Protein AF-A0A524NSP4-F1 (afdb_monomer_lite)

Sequence (119 aa):
NDGMTRLFDLTDPHHPKLVLEERIGPQVNMVSQSWDGKRVYFTSSLLANWDKTESDDGPVQFFKAYDWDGKTLVPRLTIDFLAEGLGAPHQMRFGARSLYAATEPVVEDAEDARVAVGH

Foldseek 3Di:
DCQKDWDWDVPPVVDTHTQDIDRNWNAWDDWDADPVRFKIKTFGDDDVVPFDPDDPTDASTKIWMFTDPPRDTHGDDIDRCVVVVNPHDDDDDPPDCVNCVVPDDDDPDPPPPPPPDDD

pLDDT: mean 86.25, std 18.56, range [36.47, 98.38]

Structure (mmCIF, N/CA/C/O backbone):
data_AF-A0A524NSP4-F1
#
_entry.id   AF-A0A524NSP4-F1
#
loop_
_atom_site.group_PDB
_atom_site.id
_atom_site.type_symbol
_atom_site.label_atom_id
_atom_site.label_alt_id
_atom_site.label_comp_id
_atom_site.label_asym_id
_atom_site.label_entity_id
_atom_site.label_seq_id
_atom_site.pdbx_PDB_ins_code
_atom_site.Cartn_x
_atom_site.Cartn_y
_atom_site.Cartn_z
_atom_site.occupancy
_atom_site.B_iso_or_equiv
_atom_site.auth_seq_id
_atom_site.auth_comp_id
_atom_site.auth_asym_id
_atom_site.auth_atom_id
_atom_site.pdbx_PDB_model_num
ATOM 1 N N . ASN A 1 1 ? -7.084 9.967 0.020 1.00 83.38 1 ASN A N 1
ATOM 2 C CA . ASN A 1 1 ? -6.609 9.441 -1.284 1.00 83.38 1 ASN A CA 1
ATOM 3 C C . ASN A 1 1 ? -7.661 8.480 -1.857 1.00 83.38 1 ASN A C 1
ATOM 5 O O . ASN A 1 1 ? -8.686 8.275 -1.204 1.00 83.38 1 ASN A O 1
ATOM 9 N N . ASP A 1 2 ? -7.446 7.974 -3.076 1.00 92.88 2 ASP A N 1
ATOM 10 C CA . ASP A 1 2 ? -8.347 7.069 -3.821 1.00 92.88 2 ASP A CA 1
ATOM 11 C C . ASP A 1 2 ? -8.241 5.593 -3.379 1.00 92.88 2 ASP A C 1
ATOM 13 O O . ASP A 1 2 ? -9.091 4.779 -3.735 1.00 92.88 2 ASP A O 1
ATOM 17 N N . GLY A 1 3 ? -7.226 5.252 -2.577 1.00 95.31 3 GLY A N 1
ATOM 18 C CA . GLY A 1 3 ? -6.988 3.887 -2.107 1.00 95.31 3 GLY A CA 1
ATOM 19 C C . GLY A 1 3 ? -6.408 2.949 -3.171 1.00 95.31 3 GLY A C 1
ATOM 20 O O . GLY A 1 3 ? -6.376 1.733 -2.962 1.00 95.31 3 GLY A O 1
ATOM 21 N N . MET A 1 4 ? -5.961 3.500 -4.302 1.00 97.31 4 MET A N 1
ATOM 22 C CA . MET A 1 4 ? -5.411 2.741 -5.421 1.00 97.31 4 MET A CA 1
ATOM 23 C C . MET A 1 4 ? -3.903 2.553 -5.277 1.00 97.31 4 MET A C 1
ATOM 25 O O . MET A 1 4 ? -3.178 3.446 -4.843 1.00 97.31 4 MET A O 1
ATOM 29 N N . THR A 1 5 ? -3.420 1.399 -5.722 1.00 97.25 5 THR A N 1
ATOM 30 C CA . THR A 1 5 ? -2.009 1.140 -5.999 1.00 97.25 5 THR A CA 1
ATOM 31 C C . THR A 1 5 ? -1.809 0.975 -7.493 1.00 97.25 5 THR A C 1
ATOM 33 O O . THR A 1 5 ? -2.642 0.388 -8.183 1.00 97.25 5 THR A O 1
ATOM 36 N N . ARG A 1 6 ? -0.691 1.506 -7.989 1.00 97.44 6 ARG A N 1
ATOM 37 C CA . ARG A 1 6 ? -0.298 1.438 -9.394 1.00 97.44 6 ARG A CA 1
ATOM 38 C C . ARG A 1 6 ? 1.137 0.946 -9.491 1.00 97.44 6 ARG A C 1
ATOM 40 O O . ARG A 1 6 ? 2.020 1.529 -8.864 1.00 97.44 6 ARG A O 1
ATOM 47 N N . LEU A 1 7 ? 1.358 -0.108 -10.269 1.00 96.75 7 LEU A N 1
ATOM 48 C CA . LEU A 1 7 ? 2.693 -0.599 -10.605 1.00 96.75 7 LEU A CA 1
ATOM 49 C C . LEU A 1 7 ? 3.036 -0.145 -12.017 1.00 96.75 7 LEU A C 1
ATOM 51 O O . LEU A 1 7 ? 2.244 -0.335 -12.943 1.00 96.75 7 LEU A O 1
ATOM 55 N N . PHE A 1 8 ? 4.229 0.415 -12.176 1.00 97.44 8 PHE A N 1
ATOM 56 C CA . PHE A 1 8 ? 4.765 0.808 -13.468 1.00 97.44 8 PHE A CA 1
ATOM 57 C C . PHE A 1 8 ? 6.001 -0.028 -13.788 1.00 97.44 8 PHE A C 1
ATOM 59 O O . PHE A 1 8 ? 6.874 -0.194 -12.938 1.00 97.44 8 PHE A O 1
ATOM 66 N N . ASP A 1 9 ? 6.084 -0.522 -15.019 1.00 96.31 9 ASP A N 1
ATOM 67 C CA . ASP A 1 9 ? 7.341 -0.976 -15.601 1.00 96.31 9 ASP A CA 1
ATOM 68 C C . ASP A 1 9 ? 8.194 0.256 -15.938 1.00 96.31 9 ASP A C 1
ATOM 70 O O . ASP A 1 9 ? 7.756 1.154 -16.665 1.00 96.31 9 ASP A O 1
ATOM 74 N N . LEU A 1 10 ? 9.399 0.289 -15.364 1.00 96.94 10 LEU A N 1
ATOM 75 C CA . LEU A 1 10 ? 10.383 1.366 -15.477 1.00 96.94 10 LEU A CA 1
ATOM 76 C C . LEU A 1 10 ? 11.640 0.935 -16.249 1.00 96.94 10 LEU A C 1
ATOM 78 O O . LEU A 1 10 ? 12.682 1.572 -16.114 1.00 96.94 10 LEU A O 1
ATOM 82 N N . THR A 1 11 ? 11.563 -0.133 -17.051 1.00 97.81 11 THR A N 1
ATOM 83 C CA . THR A 1 11 ? 12.673 -0.571 -17.918 1.00 97.81 11 THR A CA 1
ATOM 84 C C . THR A 1 11 ? 13.164 0.571 -18.820 1.00 97.81 11 THR A C 1
ATOM 86 O O . THR A 1 11 ? 14.367 0.720 -19.024 1.00 97.81 11 THR A O 1
ATOM 89 N N . ASP A 1 12 ? 12.242 1.416 -19.303 1.00 97.56 12 ASP A N 1
ATOM 90 C CA . ASP A 1 12 ? 12.546 2.762 -19.801 1.00 97.56 12 ASP A CA 1
ATOM 91 C C . ASP A 1 12 ? 12.011 3.804 -18.797 1.00 97.56 12 ASP A C 1
ATOM 93 O O . ASP A 1 12 ? 10.800 4.043 -18.744 1.00 97.56 12 ASP A O 1
ATOM 97 N N . PRO A 1 13 ? 12.879 4.445 -17.998 1.00 96.94 13 PRO A N 1
ATOM 98 C CA . PRO A 1 13 ? 12.450 5.366 -16.948 1.00 96.94 13 PRO A CA 1
ATOM 99 C C . PRO A 1 13 ? 11.846 6.671 -17.486 1.00 96.94 13 PRO A C 1
ATOM 101 O O . PRO A 1 13 ? 11.158 7.369 -16.741 1.00 96.94 13 PRO A O 1
ATOM 104 N N . HIS A 1 14 ? 12.078 7.016 -18.758 1.00 98.12 14 HIS A N 1
ATOM 105 C CA . HIS A 1 14 ? 11.474 8.194 -19.387 1.00 98.12 14 HIS A CA 1
ATOM 106 C C . HIS A 1 14 ? 10.093 7.899 -19.988 1.00 98.12 14 HIS A C 1
ATOM 108 O O . HIS A 1 14 ? 9.339 8.832 -20.264 1.00 98.12 14 HIS A O 1
ATOM 114 N N . HIS A 1 15 ? 9.737 6.618 -20.133 1.00 98.00 15 HIS A N 1
ATOM 115 C CA . HIS A 1 15 ? 8.454 6.166 -20.671 1.00 98.00 15 HIS A CA 1
ATOM 116 C C . HIS A 1 15 ? 7.839 5.061 -19.790 1.00 98.00 15 HIS A C 1
ATOM 118 O O . HIS A 1 15 ? 7.698 3.919 -20.240 1.00 98.00 15 HIS A O 1
ATOM 124 N N . PRO A 1 16 ? 7.456 5.383 -18.538 1.00 98.00 16 PRO A N 1
ATOM 125 C CA . PRO A 1 16 ? 6.885 4.415 -17.606 1.00 98.00 16 PRO A CA 1
ATOM 126 C C . PRO A 1 16 ? 5.578 3.823 -18.143 1.00 98.00 16 PRO A C 1
ATOM 128 O O . PRO A 1 16 ? 4.711 4.545 -18.642 1.00 98.00 16 PRO A O 1
ATOM 131 N N . LYS A 1 17 ? 5.401 2.506 -18.000 1.00 98.38 17 LYS A N 1
ATOM 132 C CA . LYS A 1 17 ? 4.207 1.792 -18.483 1.00 98.38 17 LYS A CA 1
ATOM 133 C C . LYS A 1 17 ? 3.407 1.243 -17.312 1.00 98.38 17 LYS A C 1
ATOM 135 O O . LYS A 1 17 ? 3.938 0.463 -16.534 1.00 98.38 17 LYS A O 1
ATOM 140 N N . LEU A 1 18 ? 2.136 1.624 -17.186 1.00 97.75 18 LEU A N 1
ATOM 141 C CA . LEU A 1 18 ? 1.240 1.064 -16.168 1.00 97.75 18 LEU A CA 1
ATOM 142 C C . LEU A 1 18 ? 1.004 -0.428 -16.451 1.00 97.75 18 LEU A C 1
ATOM 144 O O . LEU A 1 18 ? 0.528 -0.772 -17.531 1.00 97.75 18 LEU A O 1
ATOM 148 N N . VAL A 1 19 ? 1.324 -1.296 -15.490 1.00 96.81 19 VAL A N 1
ATOM 149 C CA . VAL A 1 19 ? 1.158 -2.760 -15.613 1.00 96.81 19 VAL A CA 1
ATOM 150 C C . VAL A 1 19 ? 0.127 -3.339 -14.646 1.00 96.81 19 VAL A C 1
ATOM 152 O O . VAL A 1 19 ? -0.442 -4.389 -14.924 1.00 96.81 19 VAL A O 1
ATOM 155 N N . LEU A 1 20 ? -0.145 -2.649 -13.536 1.00 97.19 20 LEU A N 1
ATOM 156 C CA . LEU A 1 20 ? -1.184 -3.011 -12.574 1.00 97.19 20 LEU A CA 1
ATOM 157 C C . LEU A 1 20 ? -1.832 -1.740 -12.037 1.00 97.19 20 LEU A C 1
ATOM 159 O O . LEU A 1 20 ? -1.133 -0.798 -11.666 1.00 97.19 20 LEU A O 1
ATOM 163 N N . GLU A 1 21 ? -3.153 -1.759 -11.923 1.00 97.75 21 GLU A N 1
ATOM 164 C CA . GLU A 1 21 ? -3.922 -0.808 -11.132 1.00 97.75 21 GLU A CA 1
ATOM 165 C C . GLU A 1 21 ? -4.915 -1.600 -10.274 1.00 97.75 21 GLU A C 1
ATOM 167 O O . GLU A 1 21 ? -5.726 -2.359 -10.801 1.00 97.75 21 GLU A O 1
ATOM 172 N N . GLU A 1 22 ? -4.829 -1.4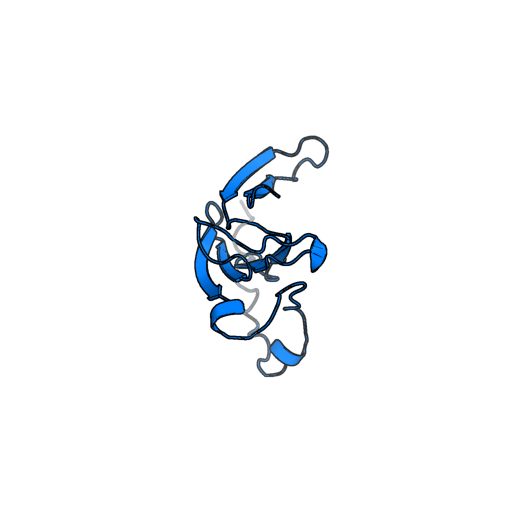58 -8.951 1.00 96.56 22 GLU A N 1
ATOM 173 C CA . GLU A 1 22 ? -5.637 -2.240 -8.013 1.00 96.56 22 GLU A CA 1
ATOM 174 C C . GLU A 1 22 ? -6.054 -1.405 -6.801 1.00 96.56 22 GLU A C 1
ATOM 176 O O . GLU A 1 22 ? -5.270 -0.618 -6.264 1.00 96.56 22 GLU A O 1
ATOM 181 N N . ARG A 1 23 ? -7.300 -1.577 -6.349 1.00 96.12 23 ARG A N 1
ATOM 182 C CA . ARG A 1 23 ? -7.807 -0.912 -5.148 1.00 96.12 23 ARG A CA 1
ATOM 183 C C . ARG A 1 23 ? -7.451 -1.727 -3.909 1.00 96.12 23 ARG A C 1
ATOM 185 O O . ARG A 1 23 ? -7.988 -2.809 -3.704 1.00 96.12 23 ARG A O 1
ATOM 192 N N . ILE A 1 24 ? -6.596 -1.177 -3.051 1.00 97.19 24 ILE A N 1
ATOM 193 C CA . ILE A 1 24 ? -6.140 -1.863 -1.833 1.00 97.19 24 ILE A CA 1
ATOM 194 C C . ILE A 1 24 ? -7.107 -1.644 -0.670 1.00 97.19 24 ILE A C 1
ATOM 196 O O . ILE A 1 24 ? -7.292 -2.529 0.163 1.00 97.19 24 ILE A O 1
ATOM 200 N N . GLY A 1 25 ? -7.754 -0.484 -0.590 1.00 96.38 25 GLY A N 1
ATOM 201 C CA . GLY A 1 25 ? -8.694 -0.177 0.485 1.00 96.38 25 GLY A CA 1
ATOM 202 C C . GLY A 1 25 ? -9.340 1.195 0.326 1.00 96.38 25 GLY A C 1
ATOM 203 O O . GLY A 1 25 ? -9.195 1.826 -0.721 1.00 96.38 25 GLY A O 1
ATOM 204 N N . PRO A 1 26 ? -10.044 1.691 1.354 1.00 96.00 26 PRO A N 1
ATOM 205 C CA . PRO A 1 26 ? -10.619 3.033 1.325 1.00 96.00 26 PRO A CA 1
ATOM 206 C C . PRO A 1 26 ? -9.553 4.127 1.344 1.00 96.00 26 PRO A C 1
ATOM 208 O O . PRO A 1 26 ? -9.791 5.223 0.837 1.00 96.00 26 PRO A O 1
ATOM 211 N N . GLN A 1 27 ? -8.388 3.839 1.920 1.00 95.31 27 GLN A N 1
ATOM 212 C CA . GLN A 1 27 ? -7.196 4.665 1.834 1.00 95.31 27 GLN A CA 1
ATOM 213 C C . GLN A 1 27 ? -5.941 3.794 1.840 1.00 95.31 27 GLN A C 1
ATOM 215 O O . GLN A 1 27 ? -5.955 2.716 2.422 1.00 95.31 27 GLN A O 1
ATOM 220 N N . VAL A 1 28 ? -4.855 4.261 1.230 1.00 96.69 28 VAL A N 1
ATOM 221 C CA . VAL A 1 28 ? -3.543 3.597 1.287 1.00 96.69 28 VAL A CA 1
ATOM 222 C C . VAL A 1 28 ? -2.440 4.642 1.397 1.00 96.69 28 VAL A C 1
ATOM 224 O O . VAL A 1 28 ? -2.555 5.702 0.786 1.00 96.69 28 VAL A O 1
ATOM 227 N N . ASN A 1 29 ? -1.395 4.381 2.178 1.00 96.81 29 ASN A N 1
ATOM 228 C CA . ASN A 1 29 ? -0.272 5.301 2.318 1.00 96.81 29 ASN A CA 1
ATOM 229 C C . ASN A 1 29 ? 1.070 4.637 1.996 1.00 96.81 29 ASN A C 1
ATOM 231 O O . ASN A 1 29 ? 1.605 4.850 0.911 1.00 96.81 29 ASN A O 1
ATOM 235 N N . MET A 1 30 ? 1.628 3.839 2.912 1.00 97.12 30 MET A N 1
ATOM 236 C CA . MET A 1 30 ? 2.946 3.245 2.685 1.00 97.12 30 MET A CA 1
ATOM 237 C C . MET A 1 30 ? 2.827 1.916 1.951 1.00 97.12 30 MET A C 1
ATOM 239 O O . MET A 1 30 ? 1.936 1.108 2.221 1.00 97.12 30 MET A O 1
ATOM 243 N N . VAL A 1 31 ? 3.800 1.675 1.076 1.00 96.31 31 VAL A N 1
ATOM 244 C CA . VAL A 1 31 ? 4.065 0.380 0.455 1.00 96.31 31 VAL A CA 1
ATOM 245 C C . VAL A 1 31 ? 5.466 -0.089 0.841 1.00 96.31 31 VAL A C 1
ATOM 247 O O . VAL A 1 31 ? 6.394 0.704 1.011 1.00 96.31 31 VAL A O 1
ATOM 250 N N . SER A 1 32 ? 5.637 -1.390 1.024 1.00 94.00 32 SER A N 1
ATOM 251 C CA . SER A 1 32 ? 6.939 -2.036 1.193 1.00 94.00 32 SER A CA 1
ATOM 252 C C . SER A 1 32 ? 6.956 -3.341 0.413 1.00 94.00 32 SER A C 1
ATOM 254 O O . SER A 1 32 ? 5.922 -3.988 0.277 1.00 94.00 32 SER A O 1
ATOM 256 N N . GLN A 1 33 ? 8.123 -3.745 -0.078 1.00 91.94 33 GLN A N 1
ATOM 257 C CA . GLN A 1 33 ? 8.297 -4.987 -0.828 1.00 91.94 33 GLN A CA 1
ATOM 258 C C . GLN A 1 33 ? 9.316 -5.884 -0.124 1.00 91.94 33 GLN A C 1
ATOM 260 O O . GLN A 1 33 ? 10.262 -5.391 0.497 1.00 91.94 33 GLN A O 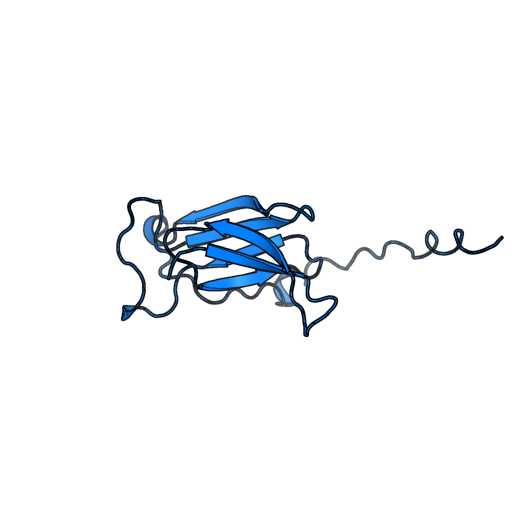1
ATOM 265 N N . SER A 1 34 ? 9.123 -7.201 -0.195 1.00 91.12 34 SER A N 1
ATOM 266 C CA . SER A 1 34 ? 10.163 -8.153 0.195 1.00 91.12 34 SER A CA 1
ATOM 267 C C . SER A 1 34 ? 11.354 -8.090 -0.762 1.00 91.12 34 SER A C 1
ATOM 269 O O . SER A 1 34 ? 11.228 -7.700 -1.920 1.00 91.12 34 SER A O 1
ATOM 271 N N . TRP A 1 35 ? 12.526 -8.503 -0.279 1.00 87.69 35 TRP A N 1
ATOM 272 C CA . TRP A 1 35 ? 13.774 -8.394 -1.043 1.00 87.69 35 TRP A CA 1
ATOM 273 C C . TRP A 1 35 ? 13.793 -9.264 -2.311 1.00 87.69 35 TRP A C 1
ATOM 275 O O . TRP A 1 35 ? 14.383 -8.887 -3.314 1.00 87.69 35 TRP A O 1
ATOM 285 N N . ASP A 1 36 ? 13.097 -10.401 -2.280 1.00 90.06 36 ASP A N 1
ATOM 286 C CA . ASP A 1 36 ? 12.896 -11.301 -3.424 1.00 90.06 36 ASP A CA 1
ATOM 287 C C . ASP A 1 36 ? 11.836 -10.800 -4.425 1.00 90.06 36 ASP A C 1
ATOM 289 O O . ASP A 1 36 ? 11.564 -11.468 -5.420 1.00 90.06 36 ASP A O 1
ATOM 293 N N . GLY A 1 37 ? 11.191 -9.662 -4.149 1.00 91.25 37 GLY A N 1
ATOM 294 C CA . GLY A 1 37 ? 10.134 -9.089 -4.978 1.00 91.25 37 GLY A CA 1
ATOM 295 C C . GLY A 1 37 ? 8.792 -9.828 -4.933 1.00 91.25 37 GLY A C 1
ATOM 296 O O . GLY A 1 37 ? 7.849 -9.389 -5.588 1.00 91.25 37 GLY A O 1
ATOM 297 N N . LYS A 1 38 ? 8.673 -10.919 -4.164 1.00 94.31 38 LYS A N 1
ATOM 298 C CA . LYS A 1 38 ? 7.504 -11.817 -4.182 1.00 94.31 38 LYS A CA 1
ATOM 299 C C . LYS A 1 38 ? 6.368 -11.402 -3.254 1.00 94.31 38 LYS A C 1
ATOM 301 O O . LYS A 1 38 ? 5.310 -12.017 -3.304 1.00 94.31 38 LYS A O 1
ATOM 306 N N . ARG A 1 39 ? 6.563 -10.415 -2.377 1.00 95.69 39 ARG A N 1
ATOM 307 C CA . ARG A 1 39 ? 5.542 -9.944 -1.431 1.00 95.69 39 ARG A CA 1
ATOM 308 C C . ARG A 1 39 ? 5.486 -8.431 -1.391 1.00 95.69 39 ARG A C 1
ATOM 310 O O . ARG A 1 39 ? 6.521 -7.766 -1.365 1.00 95.69 39 ARG A O 1
ATOM 317 N N . VAL A 1 40 ? 4.269 -7.908 -1.321 1.00 96.69 40 VAL A N 1
ATOM 318 C CA . VAL A 1 40 ? 3.987 -6.477 -1.212 1.00 96.69 40 VAL A CA 1
ATOM 319 C C . VAL A 1 40 ? 3.110 -6.239 0.009 1.00 96.69 40 VAL A C 1
ATOM 321 O O . VAL A 1 40 ? 2.178 -6.994 0.288 1.00 96.69 40 VAL A O 1
ATOM 324 N N . TYR A 1 41 ? 3.430 -5.192 0.755 1.00 97.38 41 TYR A N 1
ATOM 325 C CA . TYR A 1 41 ? 2.807 -4.858 2.024 1.00 97.38 41 TYR A CA 1
ATOM 326 C C . TYR A 1 41 ? 2.301 -3.426 1.993 1.00 97.38 41 TYR A C 1
ATOM 328 O O . TYR A 1 41 ? 3.042 -2.527 1.598 1.00 97.38 41 TYR A O 1
ATOM 336 N N . PHE A 1 42 ? 1.081 -3.215 2.470 1.00 98.00 42 PHE A N 1
ATOM 337 C CA . PHE A 1 42 ? 0.436 -1.911 2.500 1.00 9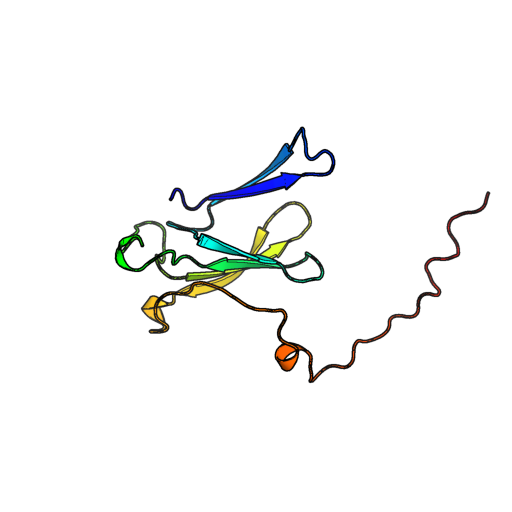8.00 42 PHE A CA 1
ATOM 338 C C . PHE A 1 42 ? -0.018 -1.549 3.902 1.00 98.00 42 PHE A C 1
ATOM 340 O O . PHE A 1 42 ? -0.530 -2.394 4.642 1.00 98.00 42 PHE A O 1
ATOM 347 N N . THR A 1 43 ? 0.110 -0.269 4.224 1.00 98.31 43 THR A N 1
ATOM 348 C CA . THR A 1 43 ? -0.496 0.343 5.405 1.00 98.31 43 THR A CA 1
ATOM 349 C C . THR A 1 43 ? -1.255 1.600 5.019 1.00 98.31 43 THR A C 1
ATOM 351 O O . THR A 1 43 ? -1.008 2.223 3.982 1.00 98.31 43 THR A O 1
ATOM 354 N N . SER A 1 44 ? -2.222 1.959 5.847 1.00 97.88 44 SER A N 1
ATOM 355 C CA . SER A 1 44 ? -3.227 2.968 5.525 1.00 97.88 44 SER A CA 1
ATOM 356 C C . SER A 1 44 ? -2.933 4.360 6.078 1.00 97.88 44 SER A C 1
ATOM 358 O O . SER A 1 44 ? -3.289 5.335 5.418 1.00 97.88 44 SER A O 1
ATOM 360 N N . SER A 1 45 ? -2.321 4.473 7.265 1.00 97.38 45 SER A N 1
ATOM 361 C CA . SER A 1 45 ? -2.202 5.761 7.960 1.00 97.38 45 SER A CA 1
ATOM 362 C C . SER A 1 45 ? -1.178 6.659 7.286 1.00 97.38 45 SER A C 1
ATOM 364 O O . SER A 1 45 ? -0.046 6.236 7.042 1.00 97.38 45 SER A O 1
ATOM 366 N N . LEU A 1 46 ? -1.548 7.913 7.037 1.00 95.31 46 LEU A N 1
ATOM 367 C CA . LEU A 1 46 ? -0.669 8.982 6.578 1.00 95.31 46 LEU A CA 1
ATOM 368 C C . LEU A 1 46 ? -0.274 9.893 7.737 1.00 95.31 46 LEU A C 1
ATOM 370 O O . LEU A 1 46 ? 0.910 10.035 8.037 1.00 95.31 46 LEU A O 1
ATOM 374 N N . LEU A 1 47 ? -1.264 10.519 8.363 1.00 94.75 47 LEU A N 1
ATOM 375 C CA . LEU A 1 47 ? -1.095 11.468 9.456 1.00 94.75 47 LEU A CA 1
ATOM 376 C C . LEU A 1 47 ? -2.442 11.596 10.162 1.00 94.75 47 LEU A C 1
ATOM 378 O O . LEU A 1 47 ? -3.446 11.801 9.492 1.00 94.75 47 LEU A O 1
ATOM 382 N N . ALA A 1 48 ? -2.460 11.547 11.495 1.00 91.56 48 ALA A N 1
ATOM 383 C CA . ALA A 1 48 ? -3.687 11.402 12.288 1.00 91.56 48 ALA A CA 1
ATOM 384 C C . ALA A 1 48 ? -4.879 12.263 11.815 1.00 91.56 48 ALA A C 1
ATOM 386 O O . ALA A 1 48 ? -5.959 11.735 11.584 1.00 91.56 48 ALA A O 1
ATOM 387 N N . ASN A 1 49 ? -4.684 13.570 11.607 1.00 94.88 49 ASN A N 1
ATOM 388 C CA . ASN A 1 49 ? -5.773 14.484 11.225 1.00 94.88 49 ASN A CA 1
ATOM 389 C C . ASN A 1 49 ? -6.190 14.397 9.745 1.00 94.88 49 ASN A C 1
ATOM 391 O O . ASN A 1 49 ? -7.111 15.094 9.330 1.00 94.88 49 ASN A O 1
ATOM 395 N N . TRP A 1 50 ? -5.453 13.653 8.926 1.00 94.44 50 TRP A N 1
ATOM 396 C CA . TRP A 1 50 ? -5.664 13.526 7.480 1.00 94.44 50 TRP A CA 1
ATOM 397 C C . TRP A 1 50 ? -6.152 12.129 7.089 1.00 94.44 50 TRP A C 1
ATOM 399 O O . TRP A 1 50 ? -6.535 11.910 5.938 1.00 94.44 50 TRP A O 1
ATOM 409 N N . ASP A 1 51 ? -6.134 11.193 8.034 1.00 95.75 51 ASP A N 1
ATOM 410 C CA . ASP A 1 51 ? -6.636 9.846 7.836 1.00 95.75 51 ASP A CA 1
ATOM 411 C C . ASP A 1 51 ? -8.166 9.850 7.780 1.00 95.75 51 ASP A C 1
ATOM 413 O O . ASP A 1 51 ? -8.846 10.578 8.505 1.00 95.75 51 ASP A O 1
ATOM 417 N N . LYS A 1 52 ? -8.723 8.979 6.939 1.00 95.00 52 LYS A N 1
ATOM 418 C CA . LYS A 1 52 ? -10.149 8.664 6.975 1.00 95.00 52 LYS A CA 1
ATOM 419 C C . LYS A 1 52 ? -10.493 8.008 8.309 1.00 95.00 52 LYS A C 1
ATOM 421 O O . LYS A 1 52 ? -9.794 7.108 8.772 1.00 95.00 52 LYS A O 1
ATOM 426 N N . THR A 1 53 ? -11.607 8.435 8.886 1.00 93.81 53 THR A N 1
ATOM 427 C CA . THR A 1 53 ? -12.156 7.893 10.136 1.00 93.81 53 THR A CA 1
ATOM 428 C C . THR A 1 53 ? -13.283 6.893 9.899 1.00 93.81 53 THR A C 1
ATOM 430 O O . THR A 1 53 ? -13.614 6.127 10.796 1.00 93.81 53 THR A O 1
ATOM 433 N N . GLU A 1 54 ? -13.856 6.883 8.697 1.00 93.75 54 GLU A N 1
ATOM 434 C CA . GLU A 1 54 ? -14.978 6.030 8.305 1.00 93.75 54 GLU A CA 1
ATOM 435 C C . GLU A 1 54 ? -14.851 5.567 6.848 1.00 93.75 54 GLU A C 1
ATOM 437 O O . GLU A 1 54 ? -14.133 6.167 6.038 1.00 93.75 54 GLU A O 1
ATOM 442 N N . SER A 1 55 ? -15.504 4.448 6.538 1.00 93.94 55 SER A N 1
ATOM 443 C CA . SER A 1 55 ? -15.507 3.814 5.221 1.00 93.94 55 SER A CA 1
ATOM 444 C C . SER A 1 55 ? -16.608 2.758 5.142 1.00 93.94 55 SER A C 1
ATOM 446 O O . SER A 1 55 ? -16.728 1.939 6.050 1.00 93.94 55 SER A O 1
ATOM 448 N N . ASP A 1 56 ? -17.320 2.717 4.016 1.00 91.12 56 ASP A N 1
ATOM 449 C CA . ASP A 1 56 ? -18.266 1.639 3.689 1.00 91.12 56 ASP A CA 1
ATOM 450 C C . ASP A 1 56 ? -17.572 0.416 3.053 1.00 91.12 56 ASP A C 1
ATOM 452 O O . ASP A 1 56 ? -18.136 -0.673 2.988 1.00 91.12 56 ASP A O 1
ATOM 456 N N . ASP A 1 57 ? -16.315 0.571 2.623 1.00 86.69 57 ASP A N 1
ATOM 457 C CA . ASP A 1 57 ? -15.559 -0.406 1.828 1.00 86.69 57 ASP A CA 1
ATOM 458 C C . ASP A 1 57 ? -14.469 -1.135 2.648 1.00 86.69 57 ASP A C 1
ATOM 460 O O . ASP A 1 57 ? -13.386 -1.459 2.147 1.00 86.69 57 ASP A O 1
ATOM 464 N N . GLY A 1 58 ? -14.732 -1.376 3.937 1.00 90.88 58 GLY A N 1
ATOM 465 C CA . GLY A 1 58 ? -13.831 -2.089 4.854 1.00 90.88 58 GLY A CA 1
ATOM 466 C C . GLY A 1 58 ? -12.989 -1.180 5.765 1.00 90.88 58 GLY A C 1
ATOM 467 O O . GLY A 1 58 ? -13.274 0.016 5.870 1.00 90.88 58 GLY A O 1
ATOM 468 N N . PRO A 1 59 ? -11.963 -1.731 6.451 1.00 95.44 59 PRO A N 1
ATOM 469 C CA . PRO A 1 59 ? -11.250 -1.034 7.521 1.00 95.44 59 PRO A CA 1
ATOM 470 C C . PRO A 1 59 ? -10.489 0.193 7.017 1.00 95.44 59 PRO A C 1
ATOM 472 O O . PRO A 1 59 ? -9.863 0.160 5.957 1.00 95.44 59 PRO A O 1
ATOM 475 N N . VAL A 1 60 ? -10.499 1.271 7.806 1.00 95.75 60 VAL A N 1
ATOM 476 C CA . VAL A 1 60 ? -9.744 2.504 7.511 1.00 95.75 60 VAL A CA 1
ATOM 477 C C . VAL A 1 60 ? -8.300 2.452 8.000 1.00 95.75 60 VAL A C 1
ATOM 479 O O . VAL A 1 60 ? -7.438 3.102 7.407 1.00 95.75 60 VAL A O 1
ATOM 482 N N . GLN A 1 61 ? -8.026 1.665 9.048 1.00 97.69 61 GLN A N 1
ATOM 483 C CA . GLN A 1 61 ? -6.674 1.396 9.526 1.00 97.69 61 GLN A CA 1
ATOM 484 C C . GLN A 1 61 ? -6.340 -0.078 9.341 1.00 97.69 61 GLN A C 1
ATOM 486 O O . GLN A 1 61 ? -6.910 -0.936 10.010 1.00 97.69 61 GLN A O 1
ATOM 491 N N . PHE A 1 62 ? -5.431 -0.382 8.418 1.00 98.06 62 PHE A N 1
ATOM 492 C CA . PHE A 1 62 ? -5.106 -1.760 8.082 1.00 98.06 62 PHE A CA 1
ATOM 493 C C . PHE A 1 62 ? -3.630 -1.980 7.782 1.00 98.06 62 PHE A C 1
ATOM 495 O O . PHE A 1 62 ? -2.912 -1.090 7.323 1.00 98.06 62 PHE A O 1
ATOM 502 N N . PHE A 1 63 ? -3.226 -3.233 7.958 1.00 98.19 63 PHE A N 1
ATOM 503 C CA . PHE A 1 63 ? -2.082 -3.822 7.281 1.00 98.19 63 PHE A CA 1
ATOM 504 C C . PHE A 1 63 ? -2.586 -4.887 6.311 1.00 98.19 63 PHE A C 1
ATOM 506 O O . PHE A 1 63 ? -3.355 -5.766 6.706 1.00 98.19 63 PHE A O 1
ATOM 513 N N . LYS A 1 64 ? -2.149 -4.830 5.054 1.00 98.19 64 LYS A N 1
ATOM 514 C CA . LYS A 1 64 ? -2.451 -5.858 4.054 1.00 98.19 64 LYS A CA 1
ATOM 515 C C . LYS A 1 64 ? -1.169 -6.386 3.439 1.00 98.19 64 LYS A C 1
ATOM 517 O O . LYS A 1 64 ? -0.294 -5.606 3.074 1.00 98.19 64 LYS A O 1
ATOM 522 N N . ALA A 1 65 ? -1.075 -7.703 3.321 1.00 97.62 65 ALA A N 1
ATOM 523 C CA . ALA A 1 65 ? 0.023 -8.385 2.659 1.00 97.62 65 ALA A CA 1
ATOM 524 C C . ALA A 1 65 ? -0.506 -9.171 1.464 1.00 97.62 65 ALA A C 1
ATOM 526 O O . ALA A 1 65 ? -1.542 -9.838 1.556 1.00 97.62 65 ALA A O 1
ATOM 527 N N . TYR A 1 66 ? 0.251 -9.122 0.380 1.00 98.25 66 TYR A N 1
ATOM 528 C CA . TYR A 1 66 ? -0.042 -9.804 -0.866 1.00 98.25 66 TYR A CA 1
ATOM 529 C C . TYR A 1 66 ? 1.190 -10.568 -1.331 1.00 98.25 66 TYR A C 1
ATOM 531 O O . TYR A 1 66 ? 2.315 -10.095 -1.151 1.00 98.25 66 TYR A O 1
ATOM 539 N N . ASP A 1 67 ? 0.969 -11.720 -1.950 1.00 98.00 67 ASP A N 1
ATOM 540 C CA . ASP A 1 67 ? 1.969 -12.352 -2.800 1.00 98.00 67 ASP A CA 1
ATOM 541 C C . ASP A 1 67 ? 1.895 -11.725 -4.201 1.00 98.00 67 ASP A C 1
ATOM 543 O O . ASP A 1 67 ? 0.815 -11.418 -4.702 1.00 98.00 67 ASP A O 1
ATOM 547 N N . TRP A 1 68 ? 3.046 -11.507 -4.829 1.00 96.69 68 TRP A N 1
ATOM 548 C CA . TRP A 1 68 ? 3.160 -11.022 -6.200 1.00 96.69 68 TRP A CA 1
ATOM 549 C C . TRP A 1 68 ? 3.571 -12.176 -7.110 1.00 96.69 68 TRP A C 1
ATOM 551 O O . TRP A 1 68 ? 4.674 -12.711 -6.987 1.00 96.69 68 TRP A O 1
ATOM 561 N N . ASP A 1 69 ? 2.683 -12.550 -8.030 1.00 94.38 69 ASP A N 1
ATOM 562 C CA . ASP A 1 69 ? 2.897 -13.654 -8.976 1.00 94.38 69 ASP A CA 1
ATOM 563 C C . ASP A 1 69 ? 3.502 -13.201 -10.322 1.00 94.38 69 ASP A C 1
ATOM 565 O O . ASP A 1 69 ? 3.678 -14.009 -11.233 1.00 94.38 69 ASP A O 1
ATOM 569 N N . GLY A 1 70 ? 3.829 -11.909 -10.456 1.00 93.69 70 GLY A N 1
ATOM 570 C CA . GLY A 1 70 ? 4.270 -11.296 -11.712 1.00 93.69 70 GLY A CA 1
ATOM 571 C C . GLY A 1 70 ? 3.152 -10.631 -12.521 1.00 93.69 70 GLY A C 1
ATOM 572 O O . GLY A 1 70 ? 3.445 -9.968 -13.516 1.00 93.69 70 GLY A O 1
ATOM 573 N N . LYS A 1 71 ? 1.889 -10.777 -12.109 1.00 94.00 71 LYS A N 1
ATOM 574 C CA . LYS A 1 71 ? 0.717 -10.251 -12.818 1.00 94.00 71 LYS A CA 1
ATOM 575 C C . LYS A 1 71 ? -0.324 -9.623 -11.892 1.00 94.00 71 LYS A C 1
ATOM 577 O O . LYS A 1 71 ? -0.913 -8.610 -12.258 1.00 94.00 71 LYS A O 1
ATOM 582 N N . THR A 1 72 ? -0.576 -10.219 -10.732 1.00 96.00 72 THR A N 1
ATOM 583 C CA . THR A 1 72 ? -1.619 -9.818 -9.782 1.00 96.00 72 THR A CA 1
ATOM 584 C C . THR A 1 72 ? -1.115 -9.835 -8.342 1.00 96.00 72 THR A C 1
ATOM 586 O O . THR A 1 72 ? -0.180 -10.562 -7.998 1.00 96.00 72 THR A O 1
ATOM 589 N N . LEU A 1 73 ? -1.737 -9.016 -7.490 1.00 97.94 73 LEU A N 1
ATOM 590 C CA . LEU A 1 73 ? -1.536 -9.081 -6.048 1.00 97.94 73 LEU A CA 1
ATOM 591 C C . LEU A 1 73 ? -2.489 -10.133 -5.475 1.00 97.94 73 LEU A C 1
ATOM 593 O O . LEU A 1 73 ? -3.691 -9.914 -5.353 1.00 97.94 73 LEU A O 1
ATOM 597 N N . VAL A 1 74 ? -1.953 -11.290 -5.101 1.00 98.12 74 VAL A N 1
ATOM 598 C CA . VAL A 1 74 ? -2.731 -12.370 -4.490 1.00 98.12 74 VAL A CA 1
ATOM 599 C C . VAL A 1 74 ? -2.866 -12.091 -2.990 1.00 98.12 74 VAL A C 1
ATOM 601 O O . VAL A 1 74 ? -1.846 -12.035 -2.296 1.00 98.12 74 VAL A O 1
ATOM 604 N N . PRO A 1 75 ? -4.085 -11.900 -2.446 1.00 97.69 75 PRO A N 1
ATOM 605 C CA . PRO A 1 75 ? -4.263 -11.588 -1.032 1.00 97.69 75 PRO A CA 1
ATOM 606 C C . PRO A 1 75 ? -3.709 -12.693 -0.133 1.00 97.69 75 PRO A C 1
ATOM 608 O O . PRO A 1 75 ? -4.032 -13.866 -0.311 1.00 97.69 75 PRO A O 1
ATOM 611 N N . ARG A 1 76 ? -2.915 -12.312 0.871 1.00 97.00 76 ARG A N 1
ATOM 612 C CA . ARG A 1 76 ? -2.315 -13.254 1.828 1.00 97.00 76 ARG A CA 1
ATOM 613 C C . ARG A 1 76 ? -2.803 -13.037 3.251 1.00 97.00 76 ARG A C 1
ATOM 615 O O . ARG A 1 76 ? -3.072 -13.992 3.973 1.00 97.00 76 ARG A O 1
ATOM 622 N N . LEU A 1 77 ? -2.873 -11.779 3.672 1.00 95.50 77 LEU A N 1
ATOM 623 C CA . LEU A 1 77 ? -3.265 -11.402 5.024 1.00 95.50 77 LEU A CA 1
ATOM 624 C C . LEU A 1 77 ? -3.863 -9.999 5.021 1.00 95.50 77 LEU A C 1
ATOM 626 O O . LEU A 1 77 ? -3.384 -9.110 4.322 1.00 95.50 77 LEU A O 1
ATOM 630 N N . THR A 1 78 ? -4.879 -9.794 5.849 1.00 97.62 78 THR A N 1
ATOM 631 C CA . THR A 1 78 ? -5.392 -8.475 6.219 1.00 97.62 78 THR A CA 1
ATOM 632 C C . THR A 1 78 ? -5.525 -8.428 7.733 1.00 97.62 78 THR A C 1
ATOM 634 O O . THR A 1 78 ? -6.031 -9.376 8.327 1.00 97.62 78 THR A O 1
ATOM 637 N N . ILE A 1 79 ? -5.076 -7.335 8.343 1.00 98.00 79 ILE A N 1
ATOM 638 C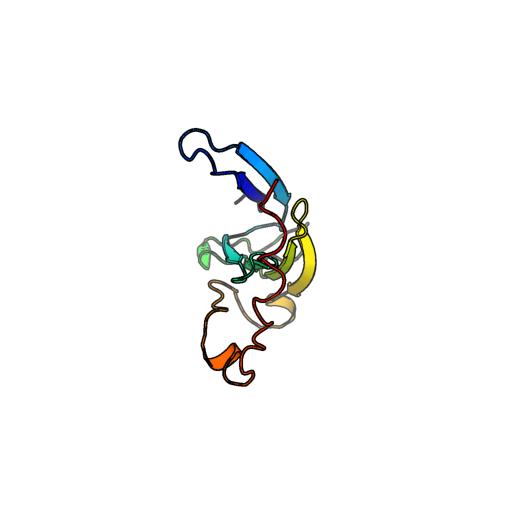 CA . ILE A 1 79 ? -5.267 -7.036 9.762 1.00 98.00 79 ILE A CA 1
ATOM 639 C C . ILE A 1 79 ? -6.000 -5.702 9.852 1.00 98.00 79 ILE A C 1
ATOM 641 O O . ILE A 1 79 ? -5.525 -4.708 9.296 1.00 98.00 79 ILE A O 1
ATOM 645 N N . ASP A 1 80 ? -7.129 -5.683 10.556 1.00 97.81 80 ASP A N 1
ATOM 646 C CA . ASP A 1 80 ? -7.832 -4.460 10.943 1.00 97.81 80 ASP A CA 1
ATOM 647 C C . ASP A 1 80 ? -7.235 -3.940 12.255 1.00 97.81 80 ASP A C 1
ATOM 649 O O . ASP A 1 80 ? -7.410 -4.524 13.320 1.00 97.81 80 ASP A O 1
ATOM 653 N N . PHE A 1 81 ? -6.491 -2.840 12.182 1.00 97.94 81 PHE A N 1
ATOM 654 C CA . PHE A 1 81 ? -5.777 -2.316 13.342 1.00 97.94 81 PHE A CA 1
ATOM 655 C C . PHE A 1 81 ? -6.708 -1.688 14.383 1.00 97.94 81 PHE A C 1
ATOM 657 O O . PHE A 1 81 ? -6.344 -1.655 15.559 1.00 97.94 81 PHE A O 1
ATOM 664 N N . LEU A 1 82 ? -7.885 -1.192 13.986 1.00 96.38 82 LEU A N 1
ATOM 665 C CA . LEU A 1 82 ? -8.845 -0.641 14.944 1.00 96.38 82 LEU A CA 1
ATOM 666 C C . LEU A 1 82 ? -9.549 -1.765 15.693 1.00 96.38 82 LEU A C 1
ATOM 668 O O . LEU A 1 82 ? -9.655 -1.690 16.916 1.00 96.38 82 LEU A O 1
ATOM 672 N N . ALA A 1 83 ? -9.967 -2.814 14.980 1.00 97.50 83 ALA A N 1
ATOM 673 C CA . ALA A 1 83 ? -10.587 -3.983 15.598 1.00 97.50 83 ALA A CA 1
ATOM 674 C C . ALA A 1 83 ? -9.642 -4.674 16.597 1.00 97.50 83 ALA A C 1
ATOM 676 O O . ALA A 1 83 ? -10.072 -5.076 17.674 1.00 97.50 83 ALA A O 1
ATOM 677 N N . GLU A 1 84 ? -8.348 -4.740 16.273 1.00 97.94 84 GLU A N 1
ATOM 678 C CA . GLU A 1 84 ? -7.320 -5.350 17.126 1.00 97.94 84 GLU A CA 1
ATOM 679 C C . GLU A 1 84 ? -6.743 -4.390 18.192 1.00 97.94 84 GLU A C 1
ATOM 681 O O . GLU A 1 84 ? -5.891 -4.781 18.989 1.00 97.94 84 GLU A O 1
ATOM 686 N N . GLY A 1 85 ? -7.158 -3.116 18.220 1.00 97.62 85 GLY A N 1
ATOM 687 C CA . GLY A 1 85 ? -6.638 -2.125 19.175 1.00 97.62 85 GLY A CA 1
ATOM 688 C C . GLY A 1 85 ? -5.152 -1.779 18.988 1.00 97.62 85 GLY A C 1
ATOM 689 O O . GLY A 1 85 ? -4.484 -1.365 19.934 1.00 97.62 85 GLY A O 1
ATOM 690 N N . LEU A 1 86 ? -4.623 -1.937 17.771 1.00 96.94 86 LEU A N 1
ATOM 691 C CA . LEU A 1 86 ? -3.205 -1.764 17.420 1.00 96.94 86 LEU A CA 1
ATOM 692 C C . LEU A 1 86 ? -2.841 -0.327 17.002 1.00 96.94 86 LEU A C 1
ATOM 694 O O . LEU A 1 86 ? -1.673 -0.031 16.742 1.00 96.94 86 LEU A O 1
ATOM 698 N N . GLY A 1 87 ? -3.822 0.576 16.928 1.00 95.75 87 GLY A N 1
ATOM 699 C CA . GLY A 1 87 ? -3.619 1.981 16.567 1.00 95.75 87 GLY A CA 1
ATOM 700 C C . GLY A 1 87 ? -3.610 2.227 15.055 1.00 95.75 87 GLY A C 1
ATOM 701 O O . GLY A 1 87 ? -4.449 1.699 14.334 1.00 95.75 87 GLY A O 1
ATOM 702 N N . ALA A 1 88 ? -2.695 3.072 14.571 1.00 97.06 88 ALA A N 1
ATOM 703 C CA . ALA A 1 88 ? -2.632 3.493 13.168 1.00 97.06 88 ALA A CA 1
ATOM 704 C C . ALA A 1 88 ? -1.322 3.006 12.508 1.00 97.06 88 ALA A C 1
ATOM 706 O O . ALA A 1 88 ? -0.241 3.488 12.865 1.00 97.06 88 ALA A O 1
ATOM 707 N N . PRO A 1 89 ? -1.372 2.042 11.568 1.00 97.50 89 PRO A N 1
ATOM 708 C CA . PRO A 1 89 ? -0.175 1.498 10.936 1.00 97.50 89 PRO A CA 1
ATOM 709 C C . PRO A 1 89 ? 0.418 2.477 9.922 1.00 97.50 89 PRO A C 1
ATOM 711 O O . PRO A 1 89 ? -0.281 2.935 9.020 1.00 97.50 89 PRO A O 1
ATOM 714 N N . HIS A 1 90 ? 1.727 2.730 10.022 1.00 96.62 90 HIS A N 1
ATOM 715 C CA . HIS A 1 90 ? 2.455 3.644 9.135 1.00 96.62 90 HIS A CA 1
ATOM 716 C C . HIS A 1 90 ? 3.623 2.944 8.415 1.00 96.62 90 HIS A C 1
ATOM 718 O O . HIS A 1 90 ? 3.397 2.192 7.475 1.00 96.62 90 HIS A O 1
ATOM 724 N N . GLN A 1 91 ? 4.880 3.136 8.822 1.00 93.69 91 GLN A N 1
ATOM 725 C CA . GLN A 1 91 ? 6.021 2.499 8.155 1.00 93.69 91 GLN A CA 1
ATOM 726 C C . GLN A 1 91 ? 6.225 1.054 8.636 1.00 93.69 91 GLN A C 1
ATOM 728 O O . GLN A 1 91 ? 6.321 0.810 9.838 1.00 93.69 91 GLN A O 1
ATOM 733 N N . MET A 1 92 ? 6.408 0.120 7.698 1.00 89.25 92 MET A N 1
ATOM 734 C CA . MET A 1 92 ? 6.827 -1.258 7.981 1.00 89.25 92 MET A CA 1
ATOM 735 C C . MET A 1 92 ? 8.295 -1.466 7.591 1.00 89.25 92 MET A C 1
ATOM 737 O O . MET A 1 92 ? 8.750 -0.984 6.556 1.00 89.25 92 MET A O 1
ATOM 741 N N . ARG A 1 93 ? 9.068 -2.167 8.429 1.00 85.31 93 ARG A N 1
ATOM 742 C CA . ARG A 1 93 ? 10.510 -2.394 8.220 1.00 85.31 93 ARG A CA 1
ATOM 743 C C . ARG A 1 93 ? 10.832 -3.885 8.261 1.00 85.31 93 ARG A C 1
ATOM 745 O O . ARG A 1 93 ? 11.131 -4.432 9.315 1.00 85.31 93 ARG A O 1
ATOM 752 N N . PHE A 1 94 ? 10.820 -4.528 7.095 1.00 78.06 94 PHE A N 1
ATOM 753 C CA . PHE A 1 94 ? 11.083 -5.970 6.949 1.00 78.06 94 PHE A CA 1
ATOM 754 C C . PHE A 1 94 ? 12.564 -6.330 6.734 1.00 78.06 94 PHE A C 1
ATOM 756 O O . PHE A 1 94 ? 12.902 -7.501 6.598 1.00 78.06 94 PHE A O 1
ATOM 763 N N . GLY A 1 95 ? 13.457 -5.334 6.704 1.00 64.12 95 GLY A N 1
ATOM 764 C CA . GLY A 1 95 ? 14.905 -5.509 6.520 1.00 64.12 95 GLY A CA 1
ATOM 765 C C . GLY A 1 95 ? 15.716 -5.585 7.818 1.00 64.12 95 GLY A C 1
ATOM 766 O O . GLY A 1 95 ? 16.939 -5.480 7.781 1.00 64.12 95 GLY A O 1
ATOM 767 N N . ALA A 1 96 ? 15.071 -5.703 8.982 1.00 62.34 96 ALA A N 1
ATOM 768 C CA . ALA A 1 96 ? 15.795 -5.788 10.244 1.00 62.34 96 ALA A CA 1
ATOM 769 C C . ALA A 1 96 ? 16.525 -7.137 10.347 1.00 62.34 96 ALA A C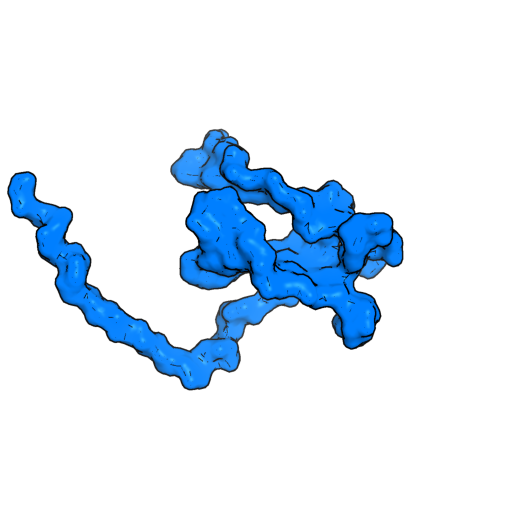 1
ATOM 771 O O . ALA A 1 96 ? 15.898 -8.188 10.230 1.00 62.34 96 ALA A O 1
ATOM 772 N N . ARG A 1 97 ? 17.840 -7.116 10.630 1.00 58.28 97 ARG A N 1
ATOM 773 C CA . ARG A 1 97 ? 18.645 -8.328 10.896 1.00 58.28 97 ARG A CA 1
ATOM 774 C C . ARG A 1 97 ? 17.975 -9.237 11.929 1.00 58.28 97 ARG A C 1
ATOM 776 O O . ARG A 1 97 ? 18.081 -10.446 11.807 1.00 58.28 97 ARG A O 1
ATOM 783 N N . SER A 1 98 ? 17.254 -8.678 12.901 1.00 63.28 98 SER A N 1
ATOM 784 C CA . SER A 1 98 ? 16.501 -9.433 13.910 1.00 63.28 98 SER A CA 1
ATOM 785 C C . SER A 1 98 ? 15.449 -10.391 13.336 1.00 63.28 98 SER A C 1
ATOM 787 O O . SER A 1 98 ? 15.151 -11.382 13.990 1.00 63.28 98 SER A O 1
ATOM 789 N N . LEU A 1 99 ? 14.919 -10.143 12.133 1.00 61.12 99 LEU A N 1
ATOM 790 C CA . LEU A 1 99 ? 13.963 -11.038 11.468 1.00 61.12 99 LEU A CA 1
ATOM 791 C C . LEU A 1 99 ? 14.638 -12.248 10.803 1.00 61.12 99 LEU A C 1
ATOM 793 O O . LEU A 1 99 ? 14.001 -13.283 10.653 1.00 61.12 99 LEU A O 1
ATOM 797 N N . TYR A 1 100 ? 15.917 -12.127 10.432 1.00 57.97 100 TYR A N 1
ATOM 798 C CA . TYR A 1 100 ? 16.684 -13.166 9.728 1.00 57.97 100 TYR A CA 1
ATOM 799 C C . TYR A 1 100 ? 17.818 -13.767 10.569 1.00 57.97 100 TYR A C 1
ATOM 801 O O . TYR A 1 100 ? 18.440 -14.737 10.158 1.00 57.97 100 TYR A O 1
ATOM 809 N N . ALA A 1 101 ? 18.101 -13.220 11.756 1.00 58.25 101 ALA A N 1
ATOM 810 C CA . ALA A 1 101 ? 19.212 -13.649 12.609 1.00 58.25 101 ALA A CA 1
ATOM 811 C C . ALA A 1 101 ? 19.092 -15.104 13.096 1.00 58.25 101 ALA A C 1
ATOM 813 O O . ALA A 1 101 ? 20.081 -15.657 13.566 1.00 58.25 101 ALA A O 1
ATOM 814 N N . ALA A 1 102 ? 17.904 -15.705 12.995 1.00 59.62 102 ALA A N 1
ATOM 815 C CA . ALA A 1 102 ? 17.643 -17.085 13.395 1.00 59.62 102 ALA A CA 1
ATOM 816 C C . ALA A 1 102 ? 17.787 -18.110 12.253 1.00 59.62 102 ALA A C 1
ATOM 818 O O . ALA A 1 102 ? 17.688 -19.307 12.505 1.00 59.62 102 ALA A O 1
ATOM 819 N N . THR A 1 103 ? 18.013 -17.671 11.014 1.00 56.91 103 THR A N 1
ATOM 820 C CA . THR A 1 103 ? 18.135 -18.555 9.847 1.00 56.91 103 THR A CA 1
ATOM 821 C C . THR A 1 103 ? 19.380 -18.180 9.067 1.00 56.91 103 THR A C 1
ATOM 823 O O . THR A 1 103 ? 19.413 -17.131 8.421 1.00 56.91 103 THR A O 1
ATOM 826 N N . GLU A 1 104 ? 20.406 -19.030 9.122 1.00 58.84 104 GLU A N 1
ATOM 827 C CA . GLU A 1 104 ? 21.493 -18.942 8.151 1.00 58.84 104 GLU A CA 1
ATOM 828 C C . GLU A 1 104 ? 20.909 -19.114 6.740 1.00 58.84 104 GLU A C 1
ATOM 830 O O . GLU A 1 104 ? 20.018 -19.949 6.547 1.00 58.84 104 GLU A O 1
ATOM 835 N N . PRO A 1 105 ? 21.337 -18.303 5.759 1.00 54.41 105 PRO A N 1
ATOM 836 C CA . PRO A 1 105 ? 20.854 -18.447 4.398 1.00 54.41 105 PRO A CA 1
ATOM 837 C C . PRO A 1 105 ? 21.251 -19.829 3.875 1.00 54.41 105 PRO 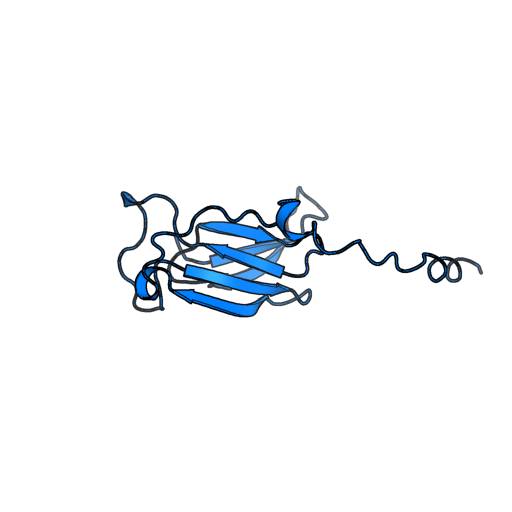A C 1
ATOM 839 O O . PRO A 1 105 ? 22.427 -20.188 3.890 1.00 54.41 105 PRO A O 1
ATOM 842 N N . VAL A 1 106 ? 20.268 -20.600 3.403 1.00 57.62 106 VAL A N 1
ATOM 843 C CA . VAL A 1 106 ? 20.540 -21.804 2.615 1.00 57.62 106 VAL A CA 1
ATOM 844 C C . VAL A 1 106 ? 21.190 -21.331 1.322 1.00 57.62 106 VAL A C 1
ATOM 846 O O . VAL A 1 106 ? 20.567 -20.631 0.524 1.00 57.62 106 VAL A O 1
ATOM 849 N N . VAL A 1 107 ? 22.468 -21.652 1.159 1.00 58.88 107 VAL A N 1
ATOM 850 C CA . VAL A 1 107 ? 23.192 -21.430 -0.087 1.00 58.88 107 VAL A CA 1
ATOM 851 C C . VAL A 1 107 ? 22.758 -22.551 -1.024 1.00 58.88 107 VAL A C 1
ATOM 853 O O . VAL A 1 107 ? 23.094 -23.708 -0.796 1.00 58.88 107 VAL A O 1
ATOM 856 N N . GLU A 1 108 ? 21.932 -22.235 -2.017 1.00 51.16 108 GLU A N 1
ATOM 857 C CA . GLU A 1 108 ? 21.653 -23.159 -3.116 1.00 51.16 108 GLU A CA 1
ATOM 858 C C . GLU A 1 108 ? 22.846 -23.070 -4.078 1.00 51.16 108 GLU A C 1
ATOM 860 O O . GLU A 1 108 ? 23.167 -21.987 -4.578 1.00 51.16 108 GLU A O 1
ATOM 865 N N . ASP A 1 109 ? 23.574 -24.176 -4.237 1.00 47.78 109 ASP A N 1
ATOM 866 C CA . ASP A 1 109 ? 24.828 -24.226 -4.984 1.00 47.78 109 ASP A CA 1
ATOM 867 C C . ASP A 1 109 ? 24.644 -23.750 -6.432 1.00 47.78 109 ASP A C 1
ATOM 869 O O . ASP A 1 109 ? 23.811 -24.241 -7.194 1.00 47.78 109 ASP A O 1
ATOM 873 N N . ALA A 1 110 ? 25.474 -22.787 -6.831 1.00 50.09 110 ALA A N 1
ATOM 874 C CA . ALA A 1 110 ? 25.492 -22.175 -8.156 1.00 50.09 110 ALA A CA 1
ATOM 875 C C . ALA A 1 110 ? 26.115 -23.086 -9.241 1.00 50.09 110 ALA A C 1
ATOM 877 O O . ALA A 1 110 ? 26.893 -22.610 -10.072 1.00 50.09 110 ALA A O 1
ATOM 878 N N . GLU A 1 111 ? 25.810 -24.386 -9.240 1.00 43.88 111 GLU A N 1
ATOM 879 C CA . GLU A 1 111 ? 26.278 -25.319 -10.276 1.00 43.88 111 GLU A CA 1
ATOM 880 C C . GLU A 1 111 ? 25.326 -25.428 -11.480 1.00 43.88 111 GLU A C 1
ATOM 882 O O . GLU A 1 111 ? 25.797 -25.642 -12.597 1.00 43.88 111 GLU A O 1
ATOM 887 N N . ASP A 1 112 ? 24.027 -25.146 -11.330 1.00 43.72 112 ASP A N 1
ATOM 888 C CA . ASP A 1 112 ? 23.050 -25.344 -12.420 1.00 43.72 112 ASP A CA 1
ATOM 889 C C . ASP A 1 112 ? 22.961 -24.194 -13.448 1.00 43.72 112 ASP A C 1
ATOM 891 O O . ASP A 1 112 ? 22.281 -24.301 -14.468 1.00 43.72 112 ASP A O 1
ATOM 895 N N . ALA A 1 113 ? 23.688 -23.088 -13.253 1.00 43.44 113 ALA A N 1
ATOM 896 C CA . ALA A 1 113 ? 23.621 -21.922 -14.145 1.00 43.44 113 ALA A CA 1
ATOM 897 C C . ALA A 1 113 ? 24.650 -21.922 -15.300 1.00 43.44 113 ALA A C 1
ATOM 899 O O . ALA A 1 113 ? 24.707 -20.955 -16.062 1.00 43.44 113 ALA A O 1
ATOM 900 N N . ARG A 1 114 ? 25.489 -22.961 -15.453 1.00 38.41 114 ARG A N 1
ATOM 901 C CA . ARG A 1 114 ? 26.614 -22.960 -16.420 1.00 38.41 114 ARG A CA 1
ATOM 902 C C . ARG A 1 114 ? 26.467 -23.842 -17.667 1.00 38.41 114 ARG A C 1
ATOM 904 O O . ARG A 1 114 ? 27.403 -23.882 -18.457 1.00 38.41 114 ARG A O 1
ATOM 911 N N . VAL A 1 115 ? 25.322 -24.484 -17.919 1.00 41.78 115 VAL A N 1
ATOM 912 C CA . VAL A 1 115 ? 25.176 -25.415 -19.071 1.00 41.78 115 VAL A CA 1
ATOM 913 C C . VAL A 1 115 ? 24.322 -24.864 -20.232 1.00 41.78 115 VAL A C 1
ATOM 915 O O . VAL A 1 115 ? 24.026 -25.580 -21.179 1.00 41.78 115 VAL A O 1
ATOM 918 N N . ALA A 1 116 ? 23.968 -23.576 -20.245 1.00 40.78 116 ALA A N 1
ATOM 919 C CA . ALA A 1 116 ? 23.094 -23.022 -21.290 1.00 40.78 116 ALA A CA 1
ATOM 920 C C . ALA A 1 116 ? 23.637 -21.769 -22.000 1.00 40.78 116 ALA A C 1
ATOM 922 O O . ALA A 1 116 ? 22.875 -20.846 -22.257 1.00 40.78 116 ALA A O 1
ATOM 923 N N . VAL A 1 117 ? 24.928 -21.722 -22.355 1.00 44.53 117 VAL A N 1
ATOM 924 C CA . VAL A 1 117 ? 25.410 -20.866 -23.463 1.00 44.53 117 VAL A CA 1
ATOM 925 C C . VAL A 1 117 ? 26.582 -21.559 -24.159 1.00 44.53 117 VAL A C 1
ATOM 927 O O . VAL A 1 117 ? 27.726 -21.464 -23.722 1.00 44.53 117 VAL A O 1
ATOM 930 N N . GLY A 1 118 ? 26.296 -22.262 -25.251 1.00 36.47 118 GLY A N 1
ATOM 931 C CA . GLY A 1 118 ? 27.321 -22.839 -26.110 1.00 36.47 118 GLY A CA 1
ATOM 932 C C . GLY A 1 118 ? 26.735 -23.798 -27.132 1.00 36.47 118 GLY A C 1
ATOM 933 O O . GLY A 1 118 ? 26.680 -24.988 -26.856 1.00 36.47 118 GLY A O 1
ATOM 934 N N . HIS A 1 119 ? 26.267 -23.260 -28.262 1.00 37.31 119 HIS A N 1
ATOM 935 C CA . HIS A 1 119 ? 26.506 -23.735 -29.632 1.00 37.31 119 HIS A CA 1
ATOM 936 C C . HIS A 1 119 ? 25.874 -22.764 -30.633 1.00 37.31 119 HIS A C 1
ATOM 938 O O . HIS A 1 119 ? 24.727 -22.330 -30.390 1.00 37.31 119 HIS A O 1
#

Radius of gyration: 18.46 Å; chains: 1; bounding box: 46×40×49 Å

Secondary structure (DSSP, 8-state):
---EEEEEE-SSTTS-EEEEEEE-SS---EEEE-TTS-EEEEE--S-GGGS-S--SSS-SSEEEEEEE-SSSEEEEEEEETTTTT--------TT-HHHHTTS------TTTTSSSS--